Protein AF-A0A644ZK39-F1 (afdb_monomer)

Radius of gyration: 32.11 Å; Cα contacts (8 Å, |Δi|>4): 15; chains: 1; bounding box: 64×19×87 Å

Sequence (92 aa):
MTMTKEQFEHCERMEAAGGPKSQAEAMLYHQYKQQKAAIAEALKMGKENYQTELLAKVVEVHRLEEEIAKLQQYLYLERVQVDKMMELMDQF

Mean predicted aligned error: 8.65 Å

pLDDT: mean 92.84, std 6.08, range [61.34, 98.5]

Organism: NCBI:txid1076179

Foldseek 3Di:
DDDDPVLLVVLVVQVVVVHDPDPVRVVSNVVSVVVVVVVVVVVVVVVVVVVVVVVVVVVVVVVVVVVVVVVVVVVVVVVVVVVVVVVVVVVD

Secondary structure (DSSP, 8-state):
-PPPHHHHHHHHHHHHTTS-SSHHHHHHHHHHHHHHHHHHHHHHHHHHHHHHHHHHHHHHHHHHHHHHHHHHHHHHHHHHHHHHHHHHHTT-

Solvent-accessible surface area (backbone atoms only — not comparable to full-atom values): 5172 Å² total; per-residue (Å²): 137,82,80,52,70,69,59,49,53,51,44,53,53,31,54,76,70,77,43,66,90,45,74,70,44,42,54,53,44,50,54,48,53,55,51,54,50,52,52,53,51,52,52,48,52,52,50,54,51,51,52,50,54,50,52,54,50,52,53,52,48,54,54,49,53,54,50,50,54,52,49,52,51,51,52,52,53,53,50,55,52,52,55,52,55,49,60,55,57,77,74,110

Structure (mmCIF, N/CA/C/O backbone):
data_AF-A0A644ZK39-F1
#
_entry.id   AF-A0A644ZK39-F1
#
loop_
_atom_site.group_PDB
_atom_site.id
_atom_site.type_symbol
_atom_site.label_atom_id
_atom_site.label_alt_id
_atom_site.label_comp_id
_atom_site.label_asym_id
_atom_site.label_entity_id
_atom_site.label_seq_id
_atom_site.pdbx_PDB_ins_code
_atom_site.Cartn_x
_atom_site.Cartn_y
_atom_site.Cartn_z
_atom_site.occupancy
_atom_site.B_iso_or_equiv
_atom_site.auth_seq_id
_atom_site.auth_comp_id
_atom_site.auth_asym_id
_atom_site.auth_atom_id
_atom_site.pdbx_PDB_model_num
ATOM 1 N N . MET A 1 1 ? -3.180 0.498 30.637 1.00 61.34 1 MET A N 1
ATOM 2 C CA . MET A 1 1 ? -3.577 -0.915 30.819 1.00 61.34 1 MET A CA 1
ATOM 3 C C . MET A 1 1 ? -4.449 -1.300 29.629 1.00 61.34 1 MET A C 1
ATOM 5 O O . MET A 1 1 ? -5.463 -0.642 29.411 1.00 61.34 1 MET A O 1
ATOM 9 N N . THR A 1 2 ? -4.013 -2.252 28.805 1.00 77.12 2 THR A N 1
ATOM 10 C CA . THR A 1 2 ? -4.713 -2.669 27.572 1.00 77.12 2 THR A CA 1
ATOM 11 C C . THR A 1 2 ? -5.745 -3.742 27.909 1.00 77.12 2 THR A C 1
ATOM 13 O O . THR A 1 2 ? -5.452 -4.600 28.739 1.00 77.12 2 THR A O 1
ATOM 16 N N . MET A 1 3 ? -6.950 -3.677 27.331 1.00 84.69 3 MET A N 1
ATOM 17 C CA . MET A 1 3 ? -7.983 -4.684 27.599 1.00 84.69 3 MET A CA 1
ATOM 18 C C . MET A 1 3 ? -7.608 -6.021 26.963 1.00 84.69 3 MET A C 1
ATOM 20 O O . MET A 1 3 ? -6.985 -6.064 25.900 1.00 84.69 3 MET A O 1
ATOM 24 N N . THR A 1 4 ? -8.001 -7.118 27.603 1.00 88.50 4 THR A N 1
ATOM 25 C CA . THR A 1 4 ? -7.881 -8.446 26.996 1.00 88.50 4 THR A CA 1
ATOM 26 C C . THR A 1 4 ? -8.923 -8.622 25.893 1.00 88.50 4 THR A C 1
ATOM 28 O O . THR A 1 4 ? -9.948 -7.936 25.862 1.00 88.50 4 THR A O 1
ATOM 31 N N . LYS A 1 5 ? -8.688 -9.582 24.992 1.00 88.25 5 LYS A N 1
ATOM 32 C CA . LYS A 1 5 ? -9.634 -9.930 23.922 1.00 88.25 5 LYS A CA 1
ATOM 33 C C . LYS A 1 5 ? -11.028 -10.256 24.475 1.00 88.25 5 LYS A C 1
ATOM 35 O O . LYS A 1 5 ? -12.024 -9.740 23.985 1.00 88.25 5 LYS A O 1
ATOM 40 N N . GLU A 1 6 ? -11.083 -11.037 25.548 1.00 92.81 6 GLU A N 1
ATOM 41 C CA . GLU A 1 6 ? -12.327 -11.435 26.219 1.00 92.81 6 GLU A CA 1
ATOM 42 C C . GLU A 1 6 ? -13.085 -10.237 26.810 1.00 92.81 6 GLU A C 1
ATOM 44 O O . GLU A 1 6 ? -14.310 -10.164 26.706 1.00 92.81 6 GLU A O 1
ATOM 49 N N . GLN A 1 7 ? -12.367 -9.268 27.392 1.00 89.88 7 GLN A N 1
ATOM 50 C CA . GLN A 1 7 ? -12.961 -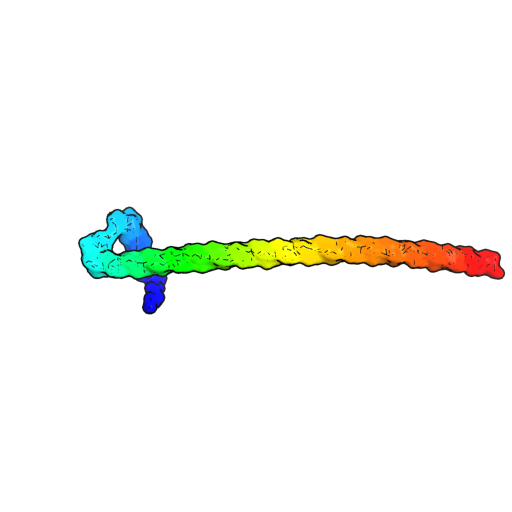8.024 27.891 1.00 89.88 7 GLN A CA 1
ATOM 51 C C . GLN A 1 7 ? -13.520 -7.167 26.748 1.00 89.88 7 GLN A C 1
ATOM 53 O O . GLN A 1 7 ? -14.561 -6.529 26.909 1.00 89.88 7 GLN A O 1
ATOM 58 N N . PHE A 1 8 ? -12.851 -7.172 25.594 1.00 91.19 8 PHE A N 1
ATOM 59 C CA . PHE A 1 8 ? -13.300 -6.474 24.393 1.00 91.19 8 PHE A CA 1
ATOM 60 C C . PHE A 1 8 ? -14.595 -7.084 23.844 1.00 91.19 8 PHE A C 1
ATOM 62 O O . PHE 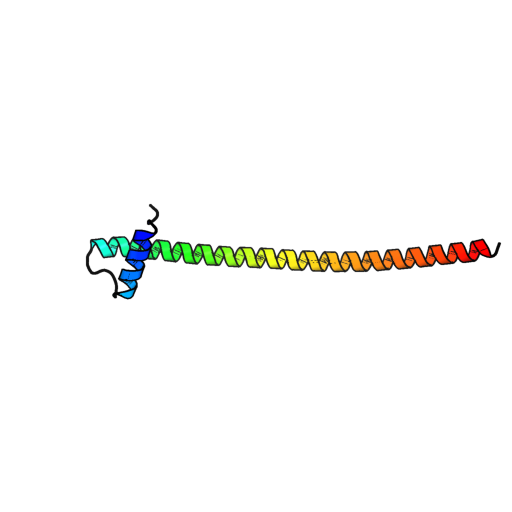A 1 8 ? -15.588 -6.379 23.681 1.00 91.19 8 PHE A O 1
ATOM 69 N N . GLU A 1 9 ? -14.623 -8.405 23.664 1.00 92.81 9 GLU A N 1
ATOM 70 C CA . GLU A 1 9 ? -15.808 -9.142 23.208 1.00 92.81 9 GLU A CA 1
ATOM 71 C C . GLU A 1 9 ? -16.982 -9.013 24.191 1.00 92.81 9 GLU A C 1
ATOM 73 O O . GLU A 1 9 ? -18.144 -8.921 23.793 1.00 92.81 9 GLU A O 1
ATOM 78 N N . HIS A 1 10 ? -16.699 -8.991 25.496 1.00 92.25 10 HIS A N 1
ATOM 79 C CA . HIS A 1 10 ? -17.718 -8.744 26.511 1.00 92.25 10 HIS A CA 1
ATOM 80 C C . HIS A 1 10 ? -18.343 -7.350 26.358 1.00 92.25 10 HIS A C 1
ATOM 82 O O . HIS A 1 10 ? -19.566 -7.223 26.410 1.00 92.25 10 HIS A O 1
ATOM 88 N N . CYS A 1 11 ? -17.532 -6.320 26.102 1.00 93.06 11 CYS A N 1
ATOM 89 C CA . CYS A 1 11 ? -18.029 -4.966 25.862 1.00 93.06 11 CYS A CA 1
ATOM 90 C C . CYS A 1 11 ? -18.784 -4.830 24.532 1.00 93.06 11 CYS A C 1
ATOM 92 O O . CYS A 1 11 ? -19.746 -4.072 24.467 1.00 93.06 11 CYS A O 1
ATOM 94 N N . GLU A 1 12 ? -18.417 -5.586 23.495 1.00 92.44 12 GLU A N 1
ATOM 95 C CA . GLU A 1 12 ? -19.183 -5.646 22.240 1.00 92.44 12 GLU A CA 1
ATOM 96 C C . GLU A 1 12 ? -20.578 -6.237 22.451 1.00 92.44 12 GLU A C 1
ATOM 98 O O . GLU A 1 12 ? -21.574 -5.682 21.983 1.00 92.44 12 GLU A O 1
ATOM 103 N N . ARG A 1 13 ? -20.672 -7.328 23.221 1.00 93.88 13 ARG A N 1
ATOM 104 C CA . ARG A 1 13 ? -21.966 -7.904 23.613 1.00 93.88 13 ARG A CA 1
ATOM 105 C C . ARG A 1 13 ? -22.781 -6.934 24.467 1.00 93.88 13 ARG A C 1
ATOM 107 O O . ARG A 1 13 ? -23.992 -6.845 24.292 1.00 93.88 13 ARG A O 1
ATOM 114 N N . MET A 1 14 ? -22.128 -6.195 25.363 1.00 93.75 14 MET A N 1
ATOM 115 C CA . MET A 1 14 ? -22.765 -5.158 26.178 1.00 93.75 14 MET A CA 1
ATOM 116 C C . MET A 1 14 ? -23.312 -4.013 25.314 1.00 93.75 14 MET A C 1
ATOM 118 O O . MET A 1 14 ? -24.455 -3.608 25.504 1.00 93.75 14 MET A O 1
ATOM 122 N N . GLU A 1 15 ? -22.543 -3.532 24.332 1.00 92.00 15 GLU A N 1
ATOM 123 C CA . GLU A 1 15 ? -22.981 -2.515 23.365 1.00 92.00 15 GLU A CA 1
ATOM 124 C C . GLU A 1 15 ? -24.221 -2.984 22.587 1.00 92.00 15 GLU A C 1
ATOM 126 O O . GLU A 1 15 ? -25.211 -2.257 22.516 1.00 92.00 15 GLU A O 1
ATOM 131 N N . ALA A 1 16 ? -24.215 -4.228 22.091 1.00 93.31 16 ALA A N 1
ATOM 132 C CA . ALA A 1 16 ? -25.356 -4.827 21.393 1.00 93.31 16 ALA A CA 1
ATOM 133 C C . ALA A 1 16 ? -26.599 -5.004 22.287 1.00 93.31 16 ALA A C 1
ATOM 135 O O . ALA A 1 16 ? -27.727 -4.954 21.800 1.00 93.31 16 ALA A O 1
ATOM 136 N N . ALA A 1 17 ? -26.407 -5.191 23.595 1.00 93.69 17 ALA A N 1
ATOM 137 C CA . ALA A 1 17 ? -27.478 -5.366 24.575 1.00 93.69 17 ALA A CA 1
ATOM 138 C C . ALA A 1 17 ? -28.034 -4.045 25.147 1.00 93.69 17 ALA A C 1
ATOM 140 O O . ALA A 1 17 ? -28.852 -4.085 26.070 1.00 93.69 17 ALA A O 1
ATOM 141 N N . GLY A 1 18 ? -27.606 -2.889 24.625 1.00 92.56 18 GLY A N 1
ATOM 142 C CA . GLY A 1 18 ? -28.090 -1.572 25.052 1.00 92.56 18 GLY A CA 1
ATOM 143 C C . GLY A 1 18 ? -27.214 -0.858 26.087 1.00 92.56 18 GLY A C 1
ATOM 144 O O . GLY A 1 18 ? -27.644 0.147 26.647 1.00 92.56 18 GLY A O 1
ATOM 145 N N . GLY A 1 19 ? -25.987 -1.332 26.322 1.00 91.81 19 GLY A N 1
ATOM 146 C CA . GLY A 1 19 ? -24.992 -0.666 27.163 1.00 91.81 19 GLY A CA 1
ATOM 147 C C . GLY A 1 19 ? -24.878 -1.212 28.595 1.00 91.81 19 GLY A C 1
ATOM 148 O O . GLY A 1 19 ? -25.455 -2.254 28.919 1.00 91.81 19 GLY A O 1
ATOM 149 N N . PRO A 1 20 ? -24.079 -0.541 29.447 1.00 93.75 20 PRO A N 1
ATOM 150 C CA . PRO A 1 20 ? -23.779 -1.003 30.799 1.00 93.75 20 PRO A CA 1
ATOM 151 C C . PRO A 1 20 ? -25.007 -0.933 31.713 1.00 93.75 20 PRO A C 1
ATOM 153 O O . PRO A 1 20 ? -25.727 0.063 31.742 1.00 93.75 20 PRO A O 1
ATOM 156 N N . LYS A 1 21 ? -25.209 -1.984 32.508 1.00 93.25 21 LYS A N 1
ATOM 157 C CA . LYS A 1 21 ? -26.292 -2.129 33.494 1.00 93.25 21 LYS A CA 1
ATOM 158 C C . LYS A 1 21 ? -25.827 -1.893 34.929 1.00 93.25 21 LYS A C 1
ATOM 160 O O . LYS A 1 21 ? -26.647 -1.847 35.842 1.00 93.25 21 LYS A O 1
ATOM 165 N N . SER A 1 22 ? -24.521 -1.743 35.142 1.00 93.19 22 SER A N 1
ATOM 166 C CA . SER A 1 22 ? -23.930 -1.437 36.445 1.00 93.19 22 SER A CA 1
ATOM 167 C C . SER A 1 22 ? -22.822 -0.390 36.339 1.00 93.19 22 SER A C 1
ATOM 169 O O . SER A 1 22 ? -22.267 -0.143 35.269 1.00 93.19 22 SER A O 1
ATOM 171 N N . GLN A 1 23 ? -22.458 0.214 37.471 1.00 92.12 23 GLN A N 1
ATOM 172 C CA . GLN A 1 23 ? -21.358 1.179 37.529 1.00 92.12 23 GLN A CA 1
ATOM 173 C C . GLN A 1 23 ? -20.007 0.547 37.156 1.00 92.12 23 GLN A C 1
ATOM 175 O O . GLN A 1 23 ? -19.201 1.176 36.473 1.00 92.12 23 GLN A O 1
ATOM 180 N N . ALA A 1 24 ? -19.767 -0.704 37.558 1.00 88.44 24 ALA A N 1
ATOM 181 C CA . ALA A 1 24 ? -18.555 -1.434 37.193 1.00 88.44 24 ALA A CA 1
ATOM 182 C C . ALA A 1 24 ? -18.473 -1.663 35.674 1.00 88.44 24 ALA A C 1
ATOM 184 O O . ALA A 1 24 ? -17.433 -1.416 35.062 1.00 88.44 24 ALA A O 1
ATOM 185 N N . GLU A 1 25 ? -19.592 -2.050 35.056 1.00 92.44 25 GLU A N 1
ATOM 186 C CA . GLU A 1 25 ? -19.698 -2.170 33.601 1.00 92.44 25 GLU A CA 1
ATOM 187 C C . GLU A 1 25 ? -19.505 -0.821 32.906 1.00 92.44 25 GLU A C 1
ATOM 189 O O . GLU A 1 25 ? -18.834 -0.764 31.883 1.00 92.44 25 GLU A O 1
ATOM 194 N N . ALA A 1 26 ? -20.014 0.278 33.470 1.00 92.88 26 ALA A N 1
ATOM 195 C CA . ALA A 1 26 ? -19.841 1.609 32.894 1.00 92.88 26 ALA A CA 1
ATOM 196 C C . ALA A 1 26 ? -18.366 2.042 32.846 1.00 92.88 26 ALA A C 1
ATOM 198 O O . ALA A 1 26 ? -17.926 2.608 31.844 1.00 92.88 26 ALA A O 1
ATOM 199 N N . MET A 1 27 ? -17.580 1.736 33.885 1.00 91.56 27 MET A N 1
ATOM 200 C CA . MET A 1 27 ? -16.137 2.013 33.883 1.00 91.56 27 MET A CA 1
ATOM 201 C C . MET A 1 27 ? -15.397 1.181 32.831 1.00 91.56 27 MET A C 1
ATOM 203 O O . MET A 1 27 ? -14.580 1.718 32.079 1.00 91.56 27 MET A O 1
ATOM 207 N N . LEU A 1 28 ? -15.709 -0.116 32.744 1.00 90.69 28 LEU A N 1
ATOM 208 C CA . LEU A 1 28 ? -15.121 -1.011 31.746 1.00 90.69 28 LEU A CA 1
ATOM 209 C C . LEU A 1 28 ? -15.486 -0.571 30.320 1.00 90.69 28 LEU A C 1
ATOM 211 O O . LEU A 1 28 ? -14.628 -0.496 29.442 1.00 90.69 28 LEU A O 1
ATOM 215 N N . TYR A 1 29 ? -16.750 -0.210 30.107 1.00 93.12 29 TYR A N 1
ATOM 216 C CA . TYR A 1 29 ? -17.272 0.248 28.826 1.00 93.12 29 TYR A CA 1
ATOM 217 C C . TYR A 1 29 ? -16.660 1.581 28.380 1.00 93.12 29 TYR A C 1
ATOM 219 O O . TYR A 1 29 ? -16.373 1.777 27.199 1.00 93.12 29 TYR A O 1
ATOM 227 N N . HIS A 1 30 ? -16.392 2.492 29.317 1.00 91.94 30 HIS A N 1
ATOM 228 C CA . HIS A 1 30 ? -15.670 3.727 29.027 1.00 91.94 30 HIS A CA 1
ATOM 229 C C . HIS A 1 30 ? -14.242 3.446 28.529 1.00 91.94 30 HIS A C 1
ATOM 231 O O . HIS A 1 30 ? -13.822 3.993 27.508 1.00 91.94 30 HIS A O 1
ATOM 237 N N . GLN A 1 31 ? -13.511 2.544 29.194 1.00 90.56 31 GLN A N 1
ATOM 238 C CA . GLN A 1 31 ? -12.173 2.136 28.755 1.00 90.56 31 GLN A CA 1
ATOM 239 C C . GLN A 1 31 ? -12.208 1.455 27.377 1.00 90.56 31 GLN A C 1
ATOM 241 O O . GLN A 1 31 ? -11.367 1.746 26.524 1.00 90.56 31 GLN A O 1
ATOM 246 N N . TYR A 1 32 ? -13.220 0.619 27.129 1.00 92.94 32 TYR A N 1
ATOM 247 C CA . TYR A 1 32 ? -13.479 0.019 25.820 1.00 92.94 32 TYR A CA 1
ATOM 248 C C . TYR A 1 32 ? -13.679 1.076 24.730 1.00 92.94 32 TYR A C 1
ATOM 250 O O . TYR A 1 32 ? -13.046 0.997 23.679 1.00 92.94 32 TYR A O 1
ATOM 258 N N . LYS A 1 33 ? -14.500 2.105 24.978 1.00 93.50 33 LYS A N 1
ATOM 259 C CA . LYS A 1 33 ? -14.747 3.187 24.012 1.00 93.50 33 LYS A CA 1
ATOM 260 C C . LYS A 1 33 ? -13.474 3.946 23.654 1.00 93.50 33 LYS A C 1
ATOM 262 O O . LYS A 1 33 ? -13.237 4.192 22.472 1.00 93.50 33 LYS A O 1
ATOM 267 N N . GLN A 1 34 ? -12.644 4.266 24.646 1.00 92.06 34 GLN A N 1
ATOM 268 C CA . GLN A 1 34 ? -11.361 4.931 24.412 1.00 92.06 34 GLN A CA 1
ATOM 269 C C . GLN A 1 34 ? -10.416 4.064 23.571 1.00 92.06 34 GLN A C 1
ATOM 271 O O . GLN A 1 34 ? -9.833 4.553 22.605 1.00 92.06 34 GLN A O 1
ATOM 276 N N . GLN A 1 35 ? -10.301 2.768 23.881 1.00 90.75 35 GLN A N 1
ATOM 277 C CA . GLN A 1 35 ? -9.444 1.858 23.112 1.00 90.75 35 GLN A CA 1
ATOM 278 C C . GLN A 1 35 ? -9.972 1.615 21.695 1.00 90.75 35 GLN A C 1
ATOM 280 O O . GLN A 1 35 ? -9.190 1.632 20.749 1.00 90.75 35 GLN A O 1
ATOM 285 N N . LYS A 1 36 ? -11.288 1.456 21.513 1.00 92.00 36 LYS A N 1
ATOM 286 C CA . LYS A 1 36 ? -11.921 1.309 20.193 1.00 92.00 36 LYS A CA 1
ATOM 287 C C . LYS A 1 36 ? -11.675 2.534 19.310 1.00 92.00 36 LYS A C 1
ATOM 289 O O . LYS A 1 36 ? -11.358 2.372 18.134 1.00 92.00 36 LYS A O 1
ATOM 294 N N . ALA A 1 37 ? -11.774 3.740 19.874 1.00 91.81 37 ALA A N 1
ATOM 295 C CA . ALA A 1 37 ? -11.464 4.979 19.165 1.00 91.81 37 ALA A CA 1
ATOM 296 C C . ALA A 1 37 ? -9.979 5.057 18.774 1.00 91.81 37 ALA A C 1
ATOM 298 O O . ALA A 1 37 ? -9.675 5.298 17.609 1.00 91.81 37 ALA A O 1
ATOM 299 N N . ALA A 1 38 ? -9.068 4.761 19.707 1.00 90.25 38 ALA A N 1
ATOM 300 C CA . ALA A 1 38 ? -7.630 4.754 19.439 1.00 90.25 38 ALA A CA 1
ATOM 301 C C . ALA A 1 38 ? -7.237 3.731 18.354 1.00 90.25 38 ALA A C 1
ATOM 303 O O . ALA A 1 38 ? -6.428 4.032 17.480 1.00 90.25 38 ALA A O 1
ATOM 304 N N . ILE A 1 39 ? -7.841 2.536 18.361 1.00 89.81 39 ILE A N 1
ATOM 305 C CA . ILE A 1 39 ? -7.631 1.51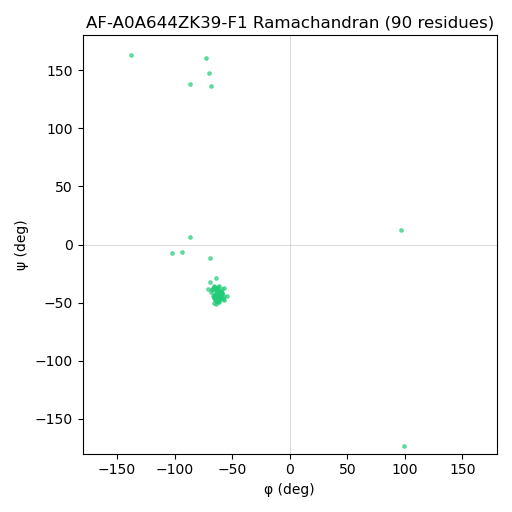6 17.320 1.00 89.81 39 ILE A CA 1
ATOM 306 C C . ILE A 1 39 ? -8.148 2.009 15.963 1.00 89.81 39 ILE A C 1
ATOM 308 O O . ILE A 1 39 ? -7.471 1.834 14.951 1.00 89.81 39 ILE A O 1
ATOM 312 N N . ALA A 1 40 ? -9.330 2.628 15.924 1.00 92.56 40 ALA A N 1
ATOM 313 C CA . ALA A 1 40 ? -9.895 3.161 14.687 1.00 92.56 40 ALA A CA 1
ATOM 314 C C . ALA A 1 40 ? -9.023 4.280 14.093 1.00 92.56 40 ALA A C 1
ATOM 316 O O . ALA A 1 40 ? -8.805 4.313 12.881 1.00 92.56 40 ALA A O 1
ATOM 317 N N . GLU A 1 41 ? -8.488 5.160 14.939 1.00 93.38 41 GLU A N 1
ATOM 318 C CA . GLU A 1 41 ? -7.569 6.224 14.535 1.00 93.38 41 GLU A CA 1
ATOM 319 C C . GLU A 1 41 ? -6.240 5.660 14.018 1.00 93.38 41 GLU A C 1
ATOM 321 O O . GLU A 1 41 ? -5.799 6.028 12.929 1.00 93.38 41 GLU A O 1
ATOM 326 N N . ALA A 1 42 ? -5.648 4.695 14.727 1.00 90.00 42 ALA A N 1
ATOM 327 C CA . ALA A 1 42 ? -4.433 4.013 14.284 1.00 90.00 42 ALA A CA 1
ATOM 328 C C . ALA A 1 42 ? -4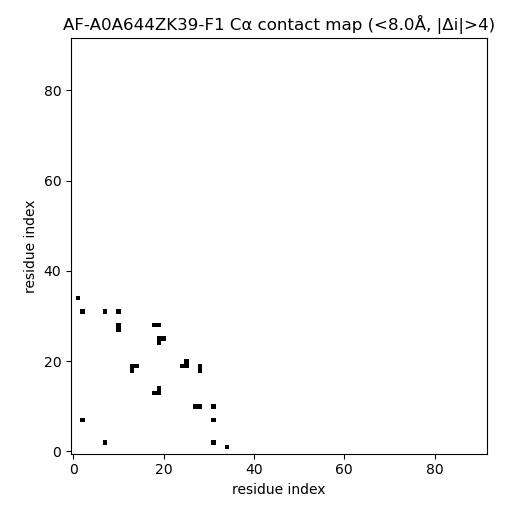.631 3.291 12.940 1.00 90.00 42 ALA A C 1
ATOM 330 O O . ALA A 1 42 ? -3.771 3.367 12.063 1.00 90.00 42 ALA A O 1
ATOM 331 N N . LEU A 1 43 ? -5.780 2.635 12.742 1.00 91.69 43 LEU A N 1
ATOM 332 C CA . LEU A 1 43 ? -6.121 1.990 11.474 1.00 91.69 43 LEU A CA 1
ATOM 333 C C . LEU A 1 43 ? -6.265 3.012 10.341 1.00 91.69 43 LEU A C 1
ATOM 335 O O . LEU A 1 43 ? -5.829 2.748 9.221 1.00 91.69 43 LEU A O 1
ATOM 339 N N . LYS A 1 44 ? -6.873 4.171 10.616 1.00 93.62 44 LYS A N 1
ATOM 340 C CA . LYS A 1 44 ? -7.007 5.259 9.643 1.00 93.62 44 LYS A CA 1
ATOM 341 C C . LYS A 1 44 ? -5.636 5.810 9.245 1.00 93.62 44 LYS A C 1
ATOM 343 O O . LYS A 1 44 ? -5.337 5.825 8.056 1.00 93.62 44 LYS A O 1
ATOM 348 N N . MET A 1 45 ? -4.795 6.164 10.217 1.00 91.56 45 MET A N 1
ATOM 349 C CA . MET A 1 45 ? -3.432 6.638 9.950 1.00 91.56 45 MET A CA 1
ATOM 350 C C . MET A 1 45 ? -2.608 5.591 9.192 1.00 91.56 45 MET A C 1
ATOM 352 O O . MET A 1 45 ? -1.923 5.921 8.232 1.00 91.56 45 MET A O 1
ATOM 356 N N . GLY A 1 46 ? -2.716 4.311 9.564 1.00 91.88 46 GLY A N 1
ATOM 357 C CA . GLY A 1 46 ? -2.046 3.222 8.851 1.00 91.88 46 GLY A CA 1
ATOM 358 C C . GLY A 1 46 ? -2.473 3.123 7.384 1.00 91.88 46 GLY A C 1
ATOM 359 O O . GLY A 1 46 ? -1.625 2.953 6.510 1.00 91.88 46 GLY A O 1
ATOM 360 N N . LYS A 1 47 ? -3.772 3.287 7.094 1.00 92.25 47 LYS A N 1
ATOM 361 C CA . LYS A 1 47 ? -4.290 3.329 5.716 1.00 92.25 47 LYS A CA 1
ATOM 362 C C . LYS A 1 47 ? -3.781 4.543 4.941 1.00 92.25 47 LYS A C 1
ATOM 364 O O . LYS A 1 47 ? -3.376 4.383 3.795 1.00 92.25 47 LYS A O 1
ATOM 369 N N . GLU A 1 48 ? -3.795 5.727 5.548 1.00 93.75 48 GLU A N 1
ATOM 370 C CA . GLU A 1 48 ? -3.318 6.969 4.922 1.00 93.75 48 GLU A CA 1
ATOM 371 C C . GLU A 1 48 ? -1.817 6.900 4.604 1.00 93.75 48 GLU A C 1
ATOM 373 O O . GLU A 1 48 ? -1.397 7.245 3.495 1.00 93.75 48 GLU A O 1
ATOM 378 N N . ASN A 1 49 ? -1.018 6.367 5.532 1.00 93.06 49 ASN A N 1
ATOM 379 C CA . ASN A 1 49 ? 0.414 6.149 5.332 1.00 93.06 49 ASN A CA 1
ATOM 380 C C . ASN A 1 49 ? 0.665 5.153 4.197 1.00 93.06 49 ASN A C 1
ATOM 382 O O . ASN A 1 49 ? 1.406 5.458 3.266 1.00 93.06 49 ASN A O 1
ATOM 386 N N . TYR A 1 50 ? -0.013 4.002 4.222 1.00 92.25 50 TYR A N 1
ATOM 387 C CA . TYR A 1 50 ? 0.118 2.994 3.171 1.00 92.25 50 TYR A CA 1
ATOM 388 C C . TYR A 1 50 ? -0.288 3.535 1.792 1.00 92.25 50 TYR A C 1
ATOM 390 O O . TYR A 1 50 ? 0.399 3.299 0.801 1.00 92.25 50 TYR A O 1
ATOM 398 N N . GLN A 1 51 ? -1.377 4.305 1.713 1.00 93.81 51 GLN A N 1
ATOM 399 C CA . GLN A 1 51 ? -1.810 4.940 0.469 1.00 93.81 51 GLN A CA 1
ATOM 400 C C . GLN A 1 51 ? -0.770 5.944 -0.049 1.00 93.81 51 GLN A C 1
ATOM 402 O O . GLN A 1 51 ? -0.514 5.997 -1.252 1.00 93.81 51 GLN A O 1
ATOM 407 N N . THR A 1 52 ? -0.150 6.713 0.846 1.00 95.31 52 THR A N 1
ATOM 408 C CA . THR A 1 52 ? 0.911 7.666 0.495 1.00 95.31 52 THR A CA 1
ATOM 409 C C . THR A 1 52 ? 2.151 6.947 -0.041 1.00 95.31 52 THR A C 1
ATOM 411 O O . THR A 1 52 ? 2.670 7.323 -1.093 1.00 95.31 52 THR A O 1
ATOM 414 N N . GLU A 1 53 ? 2.594 5.879 0.626 1.00 95.81 53 GLU A N 1
ATOM 415 C CA . GLU A 1 53 ? 3.716 5.050 0.167 1.00 95.81 53 GLU A CA 1
ATOM 416 C C . GLU A 1 53 ? 3.430 4.409 -1.194 1.00 95.81 53 GLU A C 1
ATOM 418 O O . GLU A 1 53 ? 4.288 4.415 -2.079 1.00 95.81 53 GLU A O 1
ATOM 423 N N . LEU A 1 54 ? 2.207 3.908 -1.395 1.00 96.38 54 LEU A N 1
ATOM 424 C CA . LEU A 1 54 ? 1.788 3.322 -2.664 1.00 96.38 54 LEU A CA 1
ATOM 425 C C . LEU A 1 54 ? 1.852 4.345 -3.802 1.00 96.38 54 LEU A C 1
ATOM 427 O O . LEU A 1 54 ? 2.393 4.043 -4.862 1.00 96.38 54 LEU A O 1
ATOM 431 N N . LEU A 1 55 ? 1.346 5.562 -3.584 1.00 96.94 55 LEU A N 1
ATOM 432 C CA . LEU A 1 55 ? 1.413 6.633 -4.581 1.00 96.94 55 LEU A CA 1
ATOM 433 C C . LEU A 1 55 ? 2.861 7.006 -4.915 1.00 96.94 55 LEU A C 1
ATOM 435 O O . LEU A 1 55 ? 3.193 7.137 -6.092 1.00 96.94 55 LEU A O 1
ATOM 439 N N . ALA A 1 56 ? 3.738 7.108 -3.913 1.00 96.75 56 ALA A N 1
ATOM 440 C CA . ALA A 1 56 ? 5.160 7.362 -4.142 1.00 96.75 56 ALA A CA 1
ATOM 441 C C . ALA A 1 56 ? 5.807 6.258 -4.997 1.00 96.75 56 ALA A C 1
ATOM 443 O O . ALA A 1 56 ? 6.564 6.554 -5.922 1.00 96.75 56 ALA A O 1
ATOM 444 N N . LYS A 1 57 ? 5.459 4.988 -4.74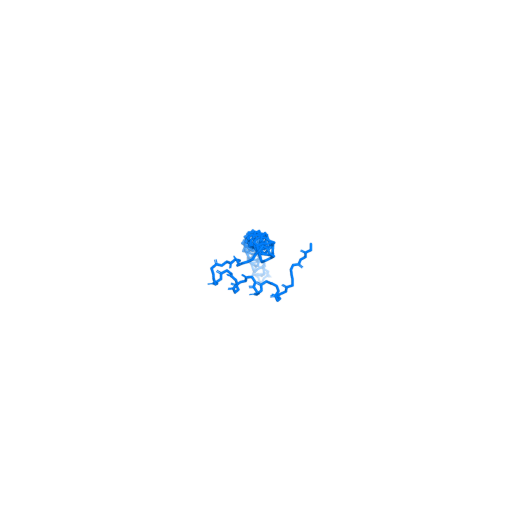7 1.00 97.00 57 LYS A N 1
ATOM 445 C CA . LYS A 1 57 ? 5.943 3.858 -5.551 1.00 97.00 57 LYS A CA 1
ATOM 446 C C . LYS A 1 57 ? 5.399 3.856 -6.972 1.00 97.00 57 LYS A C 1
ATOM 448 O O . LYS A 1 57 ? 6.152 3.575 -7.898 1.00 97.00 57 LYS A O 1
ATOM 453 N 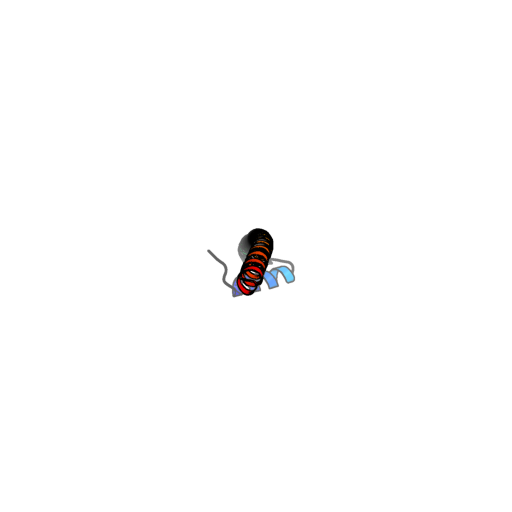N . VAL A 1 58 ? 4.136 4.220 -7.168 1.00 97.38 58 VAL A N 1
ATOM 454 C CA . VAL A 1 58 ? 3.560 4.374 -8.511 1.00 97.38 58 VAL A CA 1
ATOM 455 C C . VAL A 1 58 ? 4.311 5.449 -9.300 1.00 97.38 58 VAL A C 1
ATOM 457 O O . VAL A 1 58 ? 4.651 5.216 -10.457 1.00 97.38 58 VAL A O 1
ATOM 460 N N . VAL A 1 59 ? 4.623 6.592 -8.684 1.00 97.69 59 VAL A N 1
ATOM 461 C CA . VAL A 1 59 ? 5.414 7.659 -9.323 1.00 97.69 59 VAL A CA 1
ATOM 462 C C . VAL A 1 59 ? 6.819 7.170 -9.688 1.00 97.69 59 VAL A C 1
ATOM 464 O O . VAL A 1 59 ? 7.301 7.441 -10.787 1.00 97.69 59 VAL A O 1
ATOM 467 N N . GLU A 1 60 ? 7.471 6.419 -8.798 1.00 98.06 60 GLU A N 1
ATOM 468 C CA . GLU A 1 60 ? 8.792 5.836 -9.053 1.00 98.06 60 GLU A CA 1
ATOM 469 C C . GLU A 1 60 ? 8.776 4.863 -10.242 1.00 98.06 60 GLU A C 1
ATOM 471 O O . GLU A 1 60 ? 9.662 4.936 -11.094 1.00 98.06 60 GLU A O 1
ATOM 476 N N . VAL A 1 61 ? 7.754 4.006 -10.337 1.00 98.31 61 VAL A N 1
ATOM 477 C CA . VAL A 1 61 ? 7.573 3.080 -11.467 1.00 98.31 61 VAL A CA 1
ATOM 478 C C . VAL A 1 61 ? 7.413 3.841 -12.781 1.00 98.31 61 VAL A C 1
ATOM 480 O O . VAL A 1 61 ? 8.164 3.566 -13.711 1.00 98.31 61 VAL A O 1
ATOM 483 N N . HIS A 1 62 ? 6.532 4.845 -12.844 1.00 97.69 62 HIS A N 1
ATOM 484 C CA . HIS A 1 62 ? 6.351 5.644 -14.066 1.00 97.69 62 HIS A CA 1
ATOM 485 C C . HIS A 1 62 ? 7.658 6.329 -14.494 1.00 97.69 62 HIS A C 1
ATOM 487 O O . HIS A 1 62 ? 8.022 6.321 -15.668 1.00 97.69 62 HIS A O 1
ATOM 493 N N . ARG A 1 63 ? 8.417 6.875 -13.534 1.00 98.38 63 ARG A N 1
ATOM 494 C CA . ARG A 1 63 ? 9.724 7.490 -13.811 1.00 98.38 63 ARG A CA 1
ATOM 495 C C . ARG A 1 63 ? 10.709 6.482 -14.415 1.00 98.38 63 ARG A C 1
ATOM 497 O O . ARG A 1 63 ? 11.447 6.826 -15.336 1.00 98.38 63 ARG A O 1
ATOM 504 N N . LEU A 1 64 ? 10.746 5.259 -13.884 1.00 98.50 64 LEU A N 1
ATOM 505 C CA . LEU A 1 64 ? 11.608 4.190 -14.394 1.00 98.50 64 LEU A CA 1
ATOM 506 C C . LEU A 1 64 ? 11.170 3.722 -15.786 1.00 98.50 64 LEU A C 1
ATOM 508 O O . LEU A 1 64 ? 12.026 3.490 -16.635 1.00 98.50 64 LEU A O 1
ATOM 512 N N . GLU A 1 65 ? 9.868 3.625 -16.050 1.00 98.19 65 GLU A N 1
ATOM 513 C CA . GLU A 1 65 ? 9.338 3.289 -17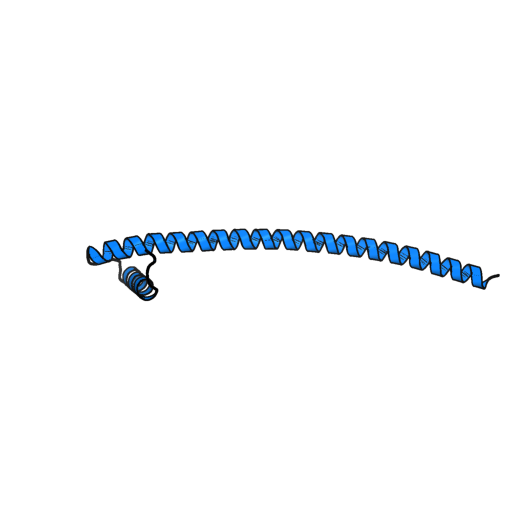.378 1.00 98.19 65 GLU A CA 1
ATOM 514 C C . GLU A 1 65 ? 9.765 4.318 -18.434 1.00 98.19 65 GLU A C 1
ATOM 516 O O . GLU A 1 65 ? 10.230 3.943 -19.513 1.00 98.19 65 GLU A O 1
ATOM 521 N N . GLU A 1 66 ? 9.702 5.613 -18.112 1.00 98.25 66 GLU A N 1
ATOM 522 C CA . GLU A 1 66 ? 10.196 6.676 -18.996 1.00 98.25 66 GLU A CA 1
ATOM 523 C C . GLU A 1 66 ? 11.709 6.583 -19.244 1.00 98.25 66 GLU A C 1
ATOM 525 O O . GLU A 1 66 ? 12.183 6.826 -20.358 1.00 98.25 66 GLU A O 1
ATOM 530 N N . GLU A 1 67 ? 12.487 6.256 -18.211 1.00 98.50 67 GLU A N 1
ATOM 531 C CA . GLU A 1 67 ? 13.938 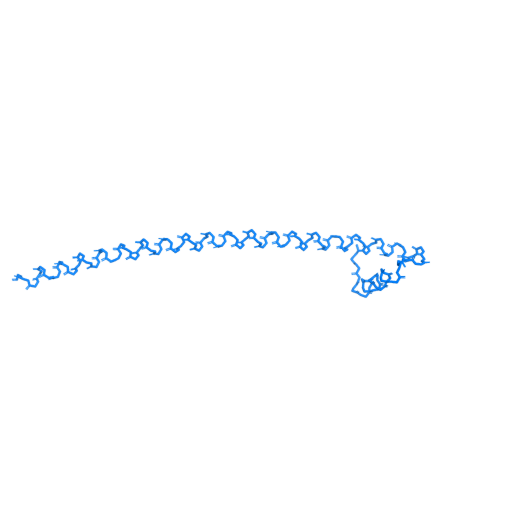6.089 -18.312 1.00 98.50 67 GLU A CA 1
ATOM 532 C C . GLU A 1 67 ? 14.301 4.890 -19.198 1.00 98.50 67 GLU A C 1
ATOM 534 O O . GLU A 1 67 ? 15.146 5.011 -20.087 1.00 98.50 67 GLU A O 1
ATOM 539 N N . ILE A 1 68 ? 13.597 3.767 -19.033 1.00 98.44 68 ILE A N 1
ATOM 540 C CA . ILE A 1 68 ? 13.741 2.580 -19.880 1.00 98.44 68 ILE A CA 1
ATOM 541 C C . ILE A 1 68 ? 13.411 2.916 -21.336 1.00 98.44 68 ILE A C 1
ATOM 543 O O . ILE A 1 68 ? 14.191 2.569 -22.223 1.00 98.44 68 ILE A O 1
ATOM 547 N N . ALA A 1 69 ? 12.310 3.625 -21.595 1.00 98.19 69 ALA A N 1
ATOM 548 C CA . ALA A 1 69 ? 11.923 4.007 -22.952 1.00 98.19 69 ALA A CA 1
ATOM 549 C 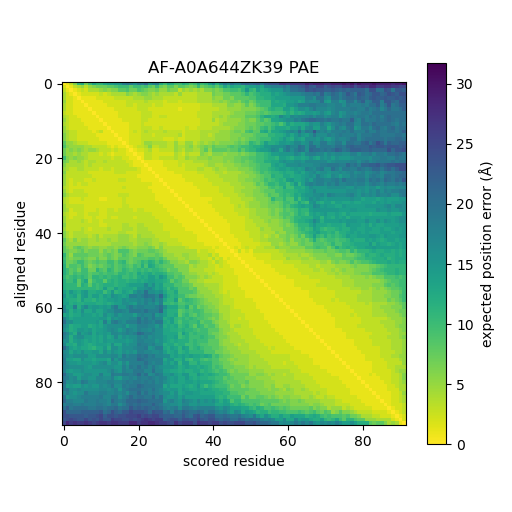C . ALA A 1 69 ? 12.997 4.874 -23.635 1.00 98.19 69 ALA A C 1
ATOM 551 O O . ALA A 1 69 ? 13.351 4.639 -24.794 1.00 98.19 69 ALA A O 1
ATOM 552 N N . LYS A 1 70 ? 13.579 5.835 -22.904 1.00 98.31 70 LYS A N 1
ATOM 553 C CA . LYS A 1 70 ? 14.694 6.661 -23.400 1.00 98.31 70 LYS A CA 1
ATOM 554 C C . LYS A 1 70 ? 15.921 5.812 -23.725 1.00 98.31 70 LYS A C 1
ATOM 556 O O . LYS A 1 70 ? 16.494 5.955 -24.802 1.00 98.31 70 LYS A O 1
ATOM 561 N N . LEU A 1 71 ? 16.315 4.911 -22.825 1.00 98.44 71 LEU A N 1
ATOM 562 C CA . LEU A 1 71 ? 17.467 4.029 -23.035 1.00 98.44 71 LEU A CA 1
ATOM 563 C C . LEU A 1 71 ? 17.264 3.090 -24.230 1.00 98.44 71 LEU A C 1
ATOM 565 O O . LEU A 1 71 ? 18.177 2.918 -25.033 1.00 98.44 71 LEU A O 1
ATOM 569 N N . GLN A 1 72 ? 16.064 2.536 -24.397 1.00 98.25 72 GLN A N 1
ATOM 570 C CA . GLN A 1 72 ? 15.721 1.713 -25.558 1.00 98.25 72 GLN A CA 1
ATOM 571 C C . GLN A 1 72 ? 15.847 2.494 -26.869 1.00 98.25 72 GLN A C 1
ATOM 573 O O . GLN A 1 72 ? 16.374 1.967 -27.850 1.00 98.25 72 GLN A O 1
ATOM 578 N N . GLN A 1 73 ? 15.416 3.758 -26.886 1.00 98.06 73 GLN A N 1
ATOM 579 C CA . GLN A 1 73 ? 15.569 4.619 -28.056 1.00 98.06 73 GLN A CA 1
ATOM 580 C C . GLN A 1 73 ? 17.045 4.890 -28.375 1.00 98.06 73 GLN A C 1
ATOM 582 O O . GLN A 1 73 ? 17.437 4.811 -29.540 1.00 98.06 73 GLN A O 1
ATOM 587 N N . TYR A 1 74 ? 17.870 5.179 -27.365 1.00 98.12 74 TYR A N 1
ATOM 588 C CA . TYR A 1 74 ? 19.305 5.395 -27.565 1.00 98.12 74 TYR A CA 1
ATOM 589 C C . TYR A 1 74 ? 19.998 4.149 -28.117 1.00 98.12 74 TYR A C 1
ATOM 591 O O . TYR A 1 74 ? 20.677 4.238 -29.138 1.00 98.12 74 TYR A O 1
ATOM 599 N N . LEU A 1 75 ? 19.748 2.983 -27.517 1.00 97.88 75 LEU A N 1
ATOM 600 C CA . LEU A 1 75 ? 20.304 1.710 -27.984 1.00 97.88 75 LEU A CA 1
ATOM 601 C C . LEU A 1 75 ? 19.898 1.394 -29.425 1.00 97.88 75 LEU A C 1
ATOM 603 O O . LEU A 1 75 ? 20.709 0.895 -30.204 1.00 97.88 75 LEU A O 1
ATOM 607 N N . TYR A 1 76 ? 18.657 1.700 -29.807 1.00 97.62 76 TYR A N 1
ATOM 608 C CA . TYR A 1 76 ? 18.213 1.537 -31.187 1.00 97.62 76 TYR A CA 1
ATOM 609 C C . TYR A 1 76 ? 19.013 2.420 -32.155 1.00 97.62 76 TYR A C 1
ATOM 611 O O . TYR A 1 76 ? 19.452 1.944 -33.201 1.00 97.62 76 TYR A O 1
ATOM 619 N N . LEU A 1 77 ? 19.232 3.692 -31.809 1.00 97.75 77 LEU A N 1
ATOM 620 C CA . LEU A 1 77 ? 19.999 4.617 -32.646 1.00 97.75 77 LEU A CA 1
ATOM 621 C C . LEU A 1 77 ? 21.463 4.190 -32.784 1.00 97.75 77 LEU A C 1
ATOM 623 O O . LEU A 1 77 ? 21.995 4.219 -33.893 1.00 97.75 77 LEU A O 1
ATOM 627 N N . GLU A 1 78 ? 22.095 3.768 -31.688 1.00 97.00 78 GLU A N 1
ATOM 628 C CA . GLU A 1 78 ? 23.465 3.243 -31.705 1.00 97.00 78 GLU A CA 1
ATOM 629 C C . GLU A 1 78 ? 23.569 1.990 -32.573 1.00 97.00 78 GLU A C 1
ATOM 631 O O . GLU A 1 78 ? 24.445 1.908 -33.432 1.00 97.00 78 GLU A O 1
ATOM 636 N N . ARG A 1 79 ? 22.625 1.052 -32.429 1.00 97.25 79 ARG A N 1
ATOM 637 C CA . ARG A 1 79 ? 22.572 -0.146 -33.271 1.00 97.25 79 ARG A CA 1
ATOM 638 C C . ARG A 1 79 ? 22.491 0.214 -34.755 1.00 97.25 79 ARG A C 1
ATOM 640 O O . ARG A 1 79 ? 23.264 -0.312 -35.546 1.00 97.25 79 ARG A O 1
ATOM 647 N N . VAL A 1 80 ? 21.607 1.139 -35.131 1.00 97.12 80 VAL A N 1
ATOM 648 C CA . VAL A 1 80 ? 21.474 1.589 -36.528 1.00 97.12 80 VAL A CA 1
ATOM 649 C C . VAL A 1 80 ? 22.769 2.224 -37.048 1.00 97.12 80 VAL A C 1
ATOM 651 O O . VAL A 1 80 ? 23.093 2.073 -38.224 1.00 97.12 80 VAL A O 1
ATOM 654 N N . GLN A 1 81 ? 23.512 2.953 -36.210 1.00 96.38 81 GLN A N 1
ATOM 655 C CA . GLN A 1 81 ? 24.813 3.501 -36.607 1.00 96.38 81 GLN A CA 1
ATOM 656 C C . GLN A 1 81 ? 25.847 2.399 -36.839 1.00 96.38 81 GLN A C 1
ATOM 658 O O . GLN A 1 81 ? 26.544 2.439 -37.852 1.00 96.38 81 GLN A O 1
ATOM 663 N N . VAL A 1 82 ? 25.920 1.413 -35.943 1.00 95.94 82 VAL A N 1
ATOM 664 C CA . VAL A 1 82 ? 26.831 0.268 -36.078 1.00 95.94 82 VAL A CA 1
ATOM 665 C C . VAL A 1 82 ? 26.513 -0.540 -37.336 1.00 95.94 82 VAL A C 1
ATOM 667 O O . VAL A 1 82 ? 27.425 -0.802 -38.117 1.00 95.94 82 VAL A O 1
ATOM 670 N N . ASP A 1 83 ? 25.237 -0.855 -37.581 1.00 95.56 83 ASP A N 1
ATOM 671 C CA . ASP A 1 83 ? 24.800 -1.594 -38.773 1.00 95.56 83 ASP A CA 1
ATOM 672 C C . ASP A 1 83 ? 25.246 -0.864 -40.060 1.00 95.56 83 ASP A C 1
ATOM 674 O O . ASP A 1 83 ? 25.839 -1.470 -40.951 1.00 95.56 83 ASP A O 1
ATOM 678 N N . LYS A 1 84 ? 25.088 0.468 -40.123 1.00 94.62 84 LYS A N 1
ATOM 679 C CA . LYS A 1 84 ? 25.570 1.285 -41.256 1.00 94.62 84 LYS A CA 1
ATOM 680 C C . LYS A 1 84 ? 27.090 1.269 -41.414 1.00 94.62 84 LYS A C 1
ATOM 682 O O . LYS A 1 84 ? 27.588 1.281 -42.536 1.00 94.62 84 LYS A O 1
ATOM 687 N N . MET A 1 85 ? 27.839 1.301 -40.311 1.00 94.38 85 MET A N 1
ATOM 688 C CA . MET A 1 85 ? 29.302 1.228 -40.366 1.00 94.38 85 MET A CA 1
ATOM 689 C C . MET A 1 85 ? 29.773 -0.129 -40.893 1.00 94.38 85 MET A C 1
ATOM 691 O O . MET A 1 85 ? 30.745 -0.172 -41.644 1.00 94.38 85 MET A O 1
ATOM 695 N N . MET A 1 86 ? 29.084 -1.214 -40.532 1.00 94.00 86 MET A N 1
ATOM 696 C CA . MET A 1 86 ? 29.361 -2.548 -41.064 1.00 94.00 86 MET A CA 1
ATOM 697 C C . MET A 1 86 ? 29.076 -2.631 -42.566 1.00 94.00 86 MET A C 1
ATOM 699 O O . MET A 1 86 ? 29.953 -3.048 -43.314 1.00 94.00 86 MET A O 1
ATOM 703 N N . GLU A 1 87 ? 27.917 -2.145 -43.021 1.00 93.88 87 GLU A N 1
ATOM 704 C CA . GLU A 1 87 ? 27.573 -2.119 -44.453 1.00 93.88 87 GLU A CA 1
ATOM 705 C C . GLU A 1 87 ? 28.596 -1.348 -45.297 1.00 93.88 87 GLU A C 1
ATOM 707 O O . GLU A 1 87 ? 28.886 -1.734 -46.427 1.00 93.88 87 GLU A O 1
ATOM 712 N N . LEU A 1 88 ? 29.144 -0.250 -44.764 1.00 91.88 88 LEU A N 1
ATOM 713 C CA . LEU A 1 88 ? 30.198 0.511 -45.433 1.00 91.88 88 LEU A CA 1
ATOM 714 C C . LEU A 1 88 ? 31.530 -0.244 -45.453 1.00 91.88 88 LEU A C 1
ATOM 716 O O . LEU A 1 88 ? 32.235 -0.170 -46.452 1.00 91.88 88 LEU A O 1
ATOM 720 N N . MET A 1 89 ? 31.881 -0.959 -44.379 1.00 86.88 89 MET A N 1
ATOM 721 C CA . MET A 1 89 ? 33.097 -1.781 -44.335 1.00 86.88 89 MET A CA 1
ATOM 722 C C . MET A 1 89 ? 33.055 -2.931 -45.342 1.00 86.88 89 MET A C 1
ATOM 724 O O . MET A 1 89 ? 34.071 -3.199 -45.967 1.00 86.88 89 MET A O 1
ATOM 728 N N . ASP A 1 90 ? 31.894 -3.553 -45.549 1.00 83.44 90 ASP A N 1
ATOM 729 C CA . ASP A 1 90 ? 31.726 -4.649 -46.513 1.00 83.44 90 ASP A CA 1
ATOM 730 C C . ASP A 1 90 ? 31.839 -4.194 -47.987 1.00 83.44 90 ASP A C 1
ATOM 732 O O . ASP A 1 90 ? 31.911 -5.026 -48.893 1.00 83.44 90 ASP A O 1
ATOM 736 N N . GLN A 1 91 ? 31.838 -2.879 -48.250 1.00 78.19 91 GLN A N 1
ATOM 737 C CA . GLN A 1 91 ? 31.967 -2.289 -49.591 1.00 78.19 91 GLN A CA 1
ATOM 738 C C . GLN A 1 91 ? 33.413 -1.933 -49.984 1.00 78.19 91 GLN A C 1
ATOM 740 O O . GLN A 1 91 ? 33.633 -1.535 -51.133 1.00 78.19 91 GLN A O 1
ATOM 745 N N . PHE A 1 92 ? 34.377 -2.056 -49.066 1.00 62.75 92 PHE A N 1
ATOM 746 C CA . PHE A 1 92 ? 35.807 -1.810 -49.296 1.00 62.75 92 PHE A CA 1
ATOM 747 C C . PHE A 1 92 ? 36.606 -3.115 -49.320 1.00 62.75 92 PHE A C 1
ATOM 749 O O . PHE A 1 92 ? 37.578 -3.171 -50.110 1.00 62.75 92 PHE A O 1
#